Protein AF-A0A314UFF6-F1 (afdb_monomer)

Organism: NCBI:txid2094558

Radius of gyration: 11.23 Å; Cα contacts (8 Å, |Δi|>4): 70; chains: 1; bounding box: 18×32×28 Å

Solvent-accessible surface area (backbone atoms only — not comparable to full-atom values): 3674 Å² total; per-residue (Å²): 139,51,70,67,56,46,53,52,48,45,53,54,44,50,55,46,40,73,76,55,76,46,56,68,55,29,39,53,40,17,53,44,26,47,73,76,65,39,38,70,60,15,44,52,26,23,50,56,22,36,72,75,40,78,79,44,60,71,40,51,54,48,38,53,65,60,71,111

Structure (mmCIF, N/CA/C/O backbone):
data_AF-A0A314UFF6-F1
#
_entry.id   AF-A0A314UFF6-F1
#
loop_
_atom_site.group_PDB
_atom_site.id
_atom_site.type_symbol
_atom_site.label_atom_id
_atom_site.label_alt_id
_atom_site.label_comp_id
_atom_site.label_asym_id
_atom_site.label_entity_id
_atom_site.label_seq_id
_atom_site.pdbx_PDB_ins_code
_atom_site.Cartn_x
_atom_site.Cartn_y
_atom_site.Cartn_z
_atom_site.occupancy
_atom_site.B_iso_or_equiv
_atom_site.auth_seq_id
_atom_site.auth_comp_id
_atom_site.auth_asym_id
_atom_site.auth_atom_id
_atom_site.pdbx_PDB_model_num
ATOM 1 N N . MET A 1 1 ? -2.915 19.875 11.107 1.00 59.41 1 MET A N 1
ATOM 2 C CA . MET A 1 1 ? -3.290 20.584 9.856 1.00 59.41 1 MET A CA 1
ATOM 3 C C . MET A 1 1 ? -2.708 19.789 8.685 1.00 59.41 1 MET A C 1
ATOM 5 O O . MET A 1 1 ? -2.163 20.361 7.749 1.00 59.41 1 MET A O 1
ATOM 9 N N . ASP A 1 2 ? -2.787 18.458 8.775 1.00 66.12 2 ASP A N 1
ATOM 10 C CA . ASP A 1 2 ? -1.925 17.535 8.025 1.00 66.12 2 ASP A CA 1
ATOM 11 C C . ASP A 1 2 ? -2.749 16.579 7.155 1.00 66.12 2 ASP A C 1
ATOM 13 O O . ASP A 1 2 ? -2.317 16.250 6.058 1.00 66.12 2 ASP A O 1
ATOM 17 N N . GLU A 1 3 ? -3.998 16.296 7.543 1.00 72.38 3 GLU A N 1
ATOM 18 C CA . GLU A 1 3 ? -4.967 15.503 6.767 1.00 72.38 3 GLU A CA 1
ATOM 19 C C . GLU A 1 3 ? -5.184 16.047 5.343 1.00 72.38 3 GLU A C 1
ATOM 21 O O . GLU A 1 3 ? -5.350 15.289 4.387 1.00 72.38 3 GLU A O 1
ATOM 26 N N . GLN A 1 4 ? -5.138 17.376 5.173 1.00 80.62 4 GLN A N 1
ATOM 27 C CA . GLN A 1 4 ? -5.264 17.997 3.854 1.00 80.62 4 GLN A CA 1
ATOM 28 C C . GLN A 1 4 ? -4.063 17.670 2.953 1.00 80.62 4 GLN A C 1
ATOM 30 O O . GLN A 1 4 ? -4.246 17.401 1.771 1.00 80.62 4 GLN A O 1
ATOM 35 N N . LYS A 1 5 ? -2.846 17.635 3.510 1.00 85.00 5 LYS A N 1
ATOM 36 C CA . LYS A 1 5 ? -1.635 17.299 2.746 1.00 85.00 5 LYS A CA 1
ATOM 37 C C . LYS A 1 5 ? -1.586 15.819 2.394 1.00 85.00 5 LYS A C 1
ATOM 39 O O . LYS A 1 5 ? -1.118 15.468 1.317 1.00 85.00 5 LYS A O 1
ATOM 44 N N . GLU A 1 6 ? -2.060 14.958 3.290 1.00 86.75 6 GLU A N 1
ATOM 45 C CA . GLU A 1 6 ? -2.158 13.520 3.024 1.00 86.75 6 GLU A CA 1
ATOM 46 C C . GLU A 1 6 ? -3.177 13.233 1.919 1.00 86.75 6 GLU A C 1
ATOM 48 O O . GLU A 1 6 ? -2.893 12.454 1.012 1.00 86.75 6 GLU A O 1
ATOM 53 N N . SER A 1 7 ? -4.310 13.941 1.918 1.00 88.75 7 SER A N 1
ATOM 54 C CA . SER A 1 7 ? -5.306 13.845 0.844 1.00 88.75 7 SER A CA 1
ATOM 55 C C . SER A 1 7 ? -4.739 14.292 -0.512 1.00 88.75 7 SER A C 1
ATOM 57 O O . SER A 1 7 ? -4.878 13.582 -1.506 1.00 88.75 7 SER A O 1
ATOM 59 N N . GLU A 1 8 ? -4.032 15.427 -0.557 1.00 92.38 8 GLU A N 1
ATOM 60 C CA . GLU A 1 8 ? -3.347 15.899 -1.773 1.00 92.38 8 GLU A CA 1
ATOM 61 C C . GLU A 1 8 ? -2.279 14.899 -2.252 1.00 92.38 8 GLU A C 1
ATOM 63 O O . GLU A 1 8 ? -2.168 14.628 -3.451 1.00 92.38 8 GLU A O 1
ATOM 68 N N . ALA A 1 9 ? -1.522 14.295 -1.329 1.00 93.44 9 ALA A N 1
ATOM 69 C CA . ALA A 1 9 ? -0.535 13.271 -1.659 1.00 93.44 9 ALA A CA 1
ATOM 70 C C . ALA A 1 9 ? -1.190 12.033 -2.290 1.00 93.44 9 ALA A C 1
ATOM 72 O O . ALA A 1 9 ? -0.711 11.541 -3.314 1.00 93.44 9 ALA A O 1
ATOM 73 N N . VAL A 1 10 ? -2.311 11.558 -1.740 1.00 95.25 10 VAL A N 1
ATOM 74 C CA . VAL A 1 10 ? -3.082 10.442 -2.310 1.00 95.25 10 VAL A CA 1
ATOM 75 C C . VAL A 1 10 ? -3.558 10.760 -3.730 1.00 95.25 10 VAL A C 1
ATOM 77 O O . VAL A 1 10 ? -3.475 9.897 -4.611 1.00 95.25 10 VAL A O 1
ATOM 80 N N . GLU A 1 11 ? -4.007 11.987 -4.001 1.00 95.12 11 GLU A N 1
ATOM 81 C CA . GLU A 1 11 ? -4.425 12.400 -5.347 1.00 95.12 11 GLU A CA 1
ATOM 82 C C . GLU A 1 11 ? -3.265 12.424 -6.355 1.00 95.12 11 GLU A C 1
ATOM 84 O O . GLU A 1 11 ? -3.419 11.960 -7.493 1.00 95.12 11 GLU A O 1
ATOM 89 N N . GLU A 1 12 ? -2.099 12.942 -5.963 1.00 96.44 12 GLU A N 1
ATOM 90 C CA . GLU A 1 12 ? -0.894 12.928 -6.805 1.00 96.44 12 GLU A CA 1
ATOM 91 C C . GLU A 1 12 ? -0.433 11.491 -7.093 1.00 96.44 12 GLU A C 1
ATOM 93 O O . GLU A 1 12 ? -0.170 11.132 -8.245 1.00 96.44 12 GLU A O 1
ATOM 98 N N . LEU A 1 13 ? -0.419 10.627 -6.072 1.00 96.75 13 LEU A N 1
ATOM 99 C CA . LEU A 1 13 ? -0.072 9.209 -6.220 1.00 96.75 13 LEU A CA 1
ATOM 100 C C . LEU A 1 13 ? -1.077 8.476 -7.114 1.00 96.75 13 LEU A C 1
ATOM 102 O O . LEU A 1 13 ? -0.688 7.656 -7.945 1.00 96.75 13 LEU A O 1
ATOM 106 N N . THR A 1 14 ? -2.363 8.813 -7.017 1.00 96.44 14 THR A N 1
ATOM 107 C CA . THR A 1 14 ? -3.410 8.248 -7.879 1.00 96.44 14 THR A CA 1
ATOM 108 C C . THR A 1 14 ? -3.189 8.594 -9.345 1.00 96.44 14 THR A C 1
ATOM 110 O O . THR A 1 14 ? -3.295 7.718 -10.208 1.00 96.44 14 THR A O 1
ATOM 113 N N . ARG A 1 15 ? -2.812 9.842 -9.643 1.00 96.81 15 ARG A N 1
ATOM 114 C CA . ARG A 1 15 ? -2.426 10.245 -11.002 1.00 96.81 15 ARG A CA 1
ATOM 115 C C . ARG A 1 15 ? -1.168 9.523 -11.477 1.00 96.81 15 ARG A C 1
ATOM 117 O O . ARG A 1 15 ? -1.123 9.092 -12.629 1.00 96.81 15 ARG A O 1
ATOM 124 N N . ALA A 1 16 ? -0.176 9.350 -10.606 1.00 96.00 16 ALA A N 1
ATOM 125 C CA . ALA A 1 16 ? 1.050 8.634 -10.943 1.00 96.00 16 ALA A CA 1
ATOM 126 C C . ALA A 1 16 ? 0.780 7.156 -11.287 1.00 96.00 16 ALA A C 1
ATOM 128 O O . ALA A 1 16 ? 1.241 6.680 -12.325 1.00 96.00 16 ALA A O 1
ATOM 129 N N . ILE A 1 17 ? -0.040 6.463 -10.489 1.00 95.69 17 ILE A N 1
ATOM 130 C CA . ILE A 1 17 ? -0.444 5.065 -10.728 1.00 95.69 17 ILE A CA 1
ATOM 131 C C . ILE A 1 17 ? -1.228 4.930 -12.036 1.00 95.69 17 ILE A C 1
ATOM 133 O O . ILE A 1 17 ? -1.012 3.973 -12.779 1.00 95.69 17 ILE A O 1
ATOM 137 N N . ALA A 1 18 ? -2.100 5.894 -12.350 1.00 95.31 18 ALA A N 1
ATOM 138 C CA . ALA A 1 18 ? -2.848 5.903 -13.607 1.00 95.31 18 ALA A CA 1
ATOM 139 C C . ALA A 1 18 ? -1.936 6.027 -14.842 1.00 95.31 18 ALA A C 1
ATOM 141 O O . ALA A 1 18 ? -2.268 5.501 -15.904 1.00 95.31 18 ALA A O 1
ATOM 142 N N . PHE A 1 19 ? -0.789 6.702 -14.713 1.00 95.25 19 PHE A N 1
ATOM 143 C CA . PHE A 1 19 ? 0.214 6.777 -15.774 1.00 95.25 19 PHE A CA 1
ATOM 144 C C . PHE A 1 19 ? 1.065 5.505 -15.853 1.00 95.25 19 PHE A C 1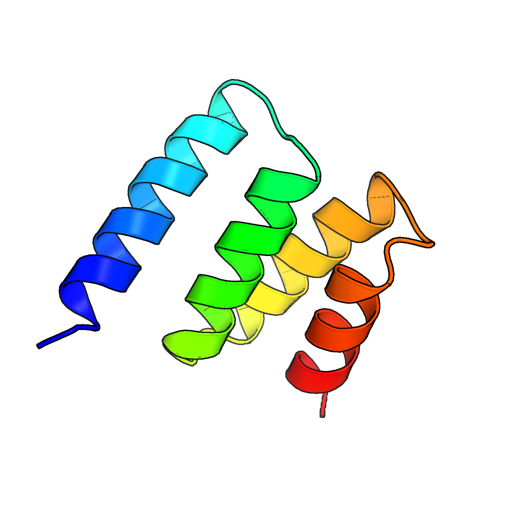
ATOM 146 O O . PHE A 1 19 ? 1.235 4.931 -16.930 1.00 95.25 19 PHE A O 1
ATOM 153 N N . LYS A 1 20 ? 1.605 5.060 -14.714 1.00 93.12 20 LYS A N 1
ATOM 154 C CA . LYS A 1 20 ? 2.354 3.811 -14.600 1.00 93.12 20 LYS A CA 1
ATOM 155 C C . LYS A 1 20 ? 2.215 3.253 -13.179 1.00 93.12 20 LYS A C 1
ATOM 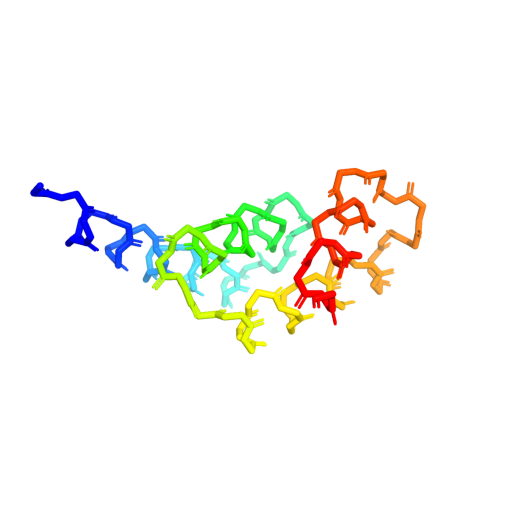157 O O . LYS A 1 20 ? 2.757 3.856 -12.253 1.00 93.12 20 LYS A O 1
ATOM 162 N N . PRO A 1 21 ? 1.572 2.088 -12.999 1.00 92.06 21 PRO A N 1
ATOM 163 C CA . PRO A 1 21 ? 1.574 1.421 -11.709 1.00 92.06 21 PRO A CA 1
ATOM 164 C C . PRO A 1 21 ? 2.995 0.964 -11.371 1.00 92.06 21 PRO A C 1
ATOM 166 O O . PRO A 1 21 ? 3.703 0.401 -12.211 1.00 92.06 21 PRO A O 1
ATOM 169 N N . ASP A 1 22 ? 3.398 1.220 -10.134 1.00 96.00 22 ASP A N 1
ATOM 170 C CA . ASP A 1 22 ? 4.699 0.852 -9.594 1.00 96.00 22 ASP A CA 1
ATOM 171 C C . ASP A 1 22 ? 4.537 0.392 -8.144 1.00 96.00 22 ASP A C 1
ATOM 173 O O . ASP A 1 22 ? 3.719 0.945 -7.401 1.00 96.00 22 ASP A O 1
ATOM 177 N N . LEU A 1 23 ? 5.325 -0.612 -7.755 1.00 96.81 23 LEU A N 1
ATOM 178 C CA . LEU A 1 23 ? 5.299 -1.211 -6.423 1.00 96.81 23 LEU A CA 1
ATOM 179 C C . LEU A 1 23 ? 5.486 -0.156 -5.324 1.00 96.81 23 LEU A C 1
ATOM 181 O O . LEU A 1 23 ? 4.736 -0.147 -4.349 1.00 96.81 23 LEU A O 1
ATOM 185 N N . GLN A 1 24 ? 6.450 0.755 -5.492 1.00 96.38 24 GLN A N 1
ATOM 186 C CA . GLN A 1 24 ? 6.754 1.772 -4.484 1.00 96.38 24 GLN A CA 1
ATOM 187 C C . GLN A 1 24 ? 5.636 2.800 -4.369 1.00 96.38 24 GLN A C 1
ATOM 189 O O . GLN A 1 24 ? 5.324 3.233 -3.263 1.00 96.38 24 GLN A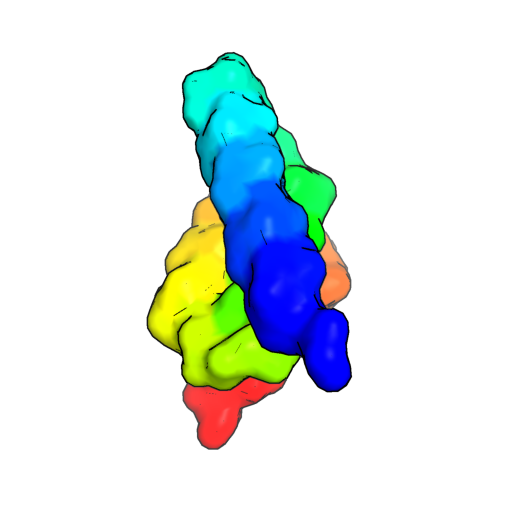 O 1
ATOM 194 N N . ILE A 1 25 ? 5.008 3.171 -5.487 1.00 96.88 25 ILE A N 1
ATOM 195 C CA . ILE A 1 25 ? 3.917 4.153 -5.490 1.00 96.88 25 ILE A CA 1
ATOM 196 C C . ILE A 1 25 ? 2.662 3.558 -4.843 1.00 96.88 25 ILE A C 1
ATOM 198 O O . ILE A 1 25 ? 2.022 4.232 -4.038 1.00 96.88 25 ILE A O 1
ATOM 202 N N . LEU A 1 26 ? 2.340 2.294 -5.137 1.00 97.94 26 LEU A N 1
ATOM 203 C CA . LEU A 1 26 ? 1.239 1.575 -4.490 1.00 97.94 26 LEU A CA 1
ATOM 204 C C . LEU A 1 26 ? 1.477 1.431 -2.983 1.00 97.94 26 LEU A C 1
ATOM 206 O O . LEU A 1 26 ? 0.610 1.788 -2.193 1.00 97.94 26 LEU A O 1
ATOM 210 N N . HIS A 1 27 ? 2.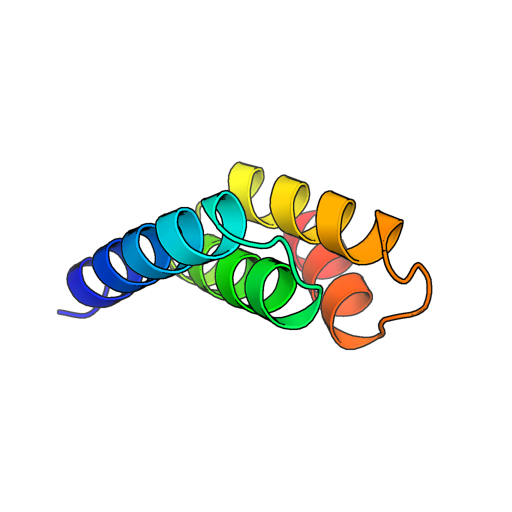669 0.990 -2.573 1.00 97.94 27 HIS A N 1
ATOM 211 C CA . HIS A 1 27 ? 3.028 0.903 -1.156 1.00 97.94 27 HIS A CA 1
ATOM 212 C C . HIS A 1 27 ? 2.937 2.264 -0.445 1.00 97.94 27 HIS A C 1
ATOM 214 O O . HIS A 1 27 ? 2.366 2.360 0.640 1.00 97.94 27 HIS A O 1
ATOM 220 N N . LEU A 1 28 ? 3.458 3.327 -1.064 1.00 97.31 28 LEU A N 1
ATOM 221 C CA . LEU A 1 28 ? 3.423 4.670 -0.492 1.00 97.31 28 LEU A CA 1
ATOM 222 C C . LEU A 1 28 ? 1.988 5.187 -0.346 1.00 97.31 28 LEU A C 1
ATOM 224 O O . LEU A 1 28 ? 1.648 5.758 0.689 1.00 97.31 28 LEU A O 1
ATOM 228 N N . ARG A 1 29 ? 1.133 4.967 -1.351 1.00 97.81 29 ARG A N 1
ATOM 229 C CA . ARG A 1 29 ? -0.276 5.369 -1.278 1.00 97.81 29 ARG A CA 1
ATOM 230 C C . ARG A 1 29 ? -1.021 4.582 -0.198 1.00 97.81 29 ARG A C 1
ATOM 232 O O . ARG A 1 29 ? -1.762 5.195 0.566 1.00 97.81 29 ARG A O 1
ATOM 239 N N . ALA A 1 30 ? -0.729 3.289 -0.038 1.00 97.88 30 ALA A N 1
ATOM 240 C CA . ALA A 1 30 ? -1.267 2.479 1.055 1.00 97.88 30 ALA A CA 1
ATOM 241 C C . ALA A 1 30 ? -0.924 3.057 2.441 1.00 97.88 30 ALA A C 1
ATOM 243 O O . ALA A 1 30 ? -1.792 3.124 3.307 1.00 97.88 30 ALA A O 1
ATOM 244 N N . ALA A 1 31 ? 0.314 3.526 2.638 1.00 96.38 31 ALA A N 1
ATOM 245 C CA . ALA A 1 31 ? 0.745 4.156 3.890 1.00 96.38 31 ALA A CA 1
ATOM 246 C C . ALA A 1 31 ? 0.015 5.471 4.185 1.00 96.38 31 ALA A C 1
ATOM 248 O O . ALA A 1 31 ? -0.357 5.719 5.330 1.00 96.38 31 ALA A O 1
ATOM 249 N N . PHE A 1 32 ? -0.256 6.287 3.164 1.00 96.06 32 PHE A N 1
ATOM 250 C CA . PHE A 1 32 ? -1.079 7.483 3.349 1.00 96.06 32 PHE A CA 1
ATOM 251 C C . PHE A 1 32 ? -2.527 7.138 3.693 1.00 96.06 32 PHE A C 1
ATOM 253 O O . PHE A 1 32 ? -3.080 7.740 4.609 1.00 96.06 32 PHE A O 1
ATOM 260 N N . HIS A 1 33 ? -3.121 6.151 3.015 1.00 96.31 33 HIS A N 1
ATOM 261 C CA . HIS A 1 33 ? -4.466 5.675 3.341 1.00 96.31 33 HIS A CA 1
ATOM 262 C C . HIS A 1 33 ? -4.555 5.122 4.772 1.00 96.31 33 HIS A C 1
ATOM 264 O O . HIS A 1 33 ? -5.525 5.411 5.469 1.00 96.31 33 HIS A O 1
ATOM 270 N N . GLU A 1 34 ? -3.537 4.396 5.247 1.00 94.88 34 GLU A N 1
ATOM 271 C CA . GLU A 1 34 ? -3.463 3.951 6.646 1.00 94.88 34 GLU A CA 1
ATOM 272 C C . GLU A 1 34 ? -3.433 5.146 7.615 1.00 94.88 34 GLU A C 1
ATOM 274 O O . GLU A 1 34 ? -4.197 5.169 8.580 1.00 94.88 34 GLU A O 1
ATOM 279 N N . SER A 1 35 ? -2.601 6.155 7.334 1.00 92.31 35 SER A N 1
ATOM 280 C CA . SER A 1 35 ? -2.433 7.346 8.183 1.00 92.31 35 SER A CA 1
ATOM 281 C C . SER A 1 35 ? -3.730 8.147 8.353 1.00 92.31 35 SER A C 1
ATOM 283 O O . SER A 1 35 ? -4.071 8.551 9.466 1.00 92.31 35 SER A O 1
ATOM 285 N N . ILE A 1 36 ? -4.508 8.301 7.274 1.00 91.94 36 ILE A N 1
ATOM 286 C CA . ILE A 1 36 ? -5.811 8.994 7.299 1.00 91.94 36 ILE A CA 1
ATOM 287 C C . ILE A 1 36 ? -6.967 8.107 7.799 1.00 91.94 36 ILE A C 1
ATOM 289 O O . ILE A 1 36 ? -8.113 8.556 7.843 1.00 91.94 36 ILE A O 1
ATOM 293 N N . GLY A 1 37 ? -6.700 6.845 8.155 1.00 92.31 37 GLY A N 1
ATOM 294 C CA . GLY A 1 37 ? -7.702 5.889 8.637 1.00 92.31 37 GLY A CA 1
ATOM 295 C C . GLY A 1 37 ? -8.566 5.242 7.547 1.00 92.31 37 GLY A C 1
ATOM 296 O O . GLY A 1 37 ? -9.529 4.539 7.863 1.00 92.31 37 GLY A O 1
ATOM 297 N N . ASP A 1 38 ? -8.229 5.423 6.269 1.00 95.31 38 ASP A N 1
ATOM 298 C CA . ASP A 1 38 ? -8.873 4.743 5.141 1.00 95.31 38 ASP A CA 1
ATOM 299 C C . ASP A 1 38 ? -8.269 3.347 4.920 1.00 95.31 38 ASP A C 1
ATOM 301 O O . ASP A 1 38 ? -7.593 3.041 3.934 1.00 95.31 38 ASP A O 1
ATOM 305 N N . VAL A 1 39 ? -8.541 2.466 5.879 1.00 96.38 39 VAL A N 1
ATOM 306 C CA . VAL A 1 39 ? -8.029 1.090 5.909 1.00 96.38 39 VAL A CA 1
ATOM 307 C C . VAL A 1 39 ? -8.437 0.290 4.665 1.00 96.38 39 VAL A C 1
ATOM 309 O O . VAL A 1 39 ? -7.679 -0.552 4.183 1.00 96.38 39 VAL A O 1
ATOM 312 N N . SER A 1 40 ? -9.620 0.560 4.106 1.00 97.19 40 SER A N 1
ATOM 313 C CA . SER A 1 40 ? -10.122 -0.170 2.935 1.00 97.19 40 SER A CA 1
ATOM 314 C C . SER A 1 40 ? -9.251 0.081 1.707 1.00 97.19 40 SER A C 1
ATOM 316 O O . SER A 1 40 ? -8.835 -0.873 1.045 1.00 97.19 40 SER A O 1
ATOM 318 N N . SER A 1 41 ? -8.931 1.344 1.433 1.00 97.19 41 SER A N 1
ATOM 319 C CA . SER A 1 41 ? -8.054 1.712 0.321 1.00 97.19 41 SER A CA 1
ATOM 320 C C . SER A 1 41 ? -6.607 1.273 0.565 1.00 97.19 41 SER A C 1
ATOM 322 O O . SER A 1 41 ? -5.958 0.778 -0.358 1.00 97.19 41 SER A O 1
ATOM 324 N N . ALA A 1 42 ? -6.121 1.345 1.812 1.00 97.94 42 ALA A N 1
ATOM 325 C CA . ALA A 1 42 ? -4.793 0.841 2.170 1.00 97.94 42 ALA A CA 1
ATOM 326 C C . ALA A 1 42 ? -4.638 -0.654 1.841 1.00 97.94 42 ALA A C 1
ATOM 328 O O . ALA A 1 42 ? -3.665 -1.064 1.207 1.00 97.94 42 ALA A O 1
ATOM 329 N N . LEU A 1 43 ? -5.634 -1.474 2.198 1.00 98.19 43 LEU A N 1
ATOM 330 C CA . LEU A 1 43 ? -5.637 -2.904 1.884 1.00 98.19 43 LEU A CA 1
ATOM 331 C C . LE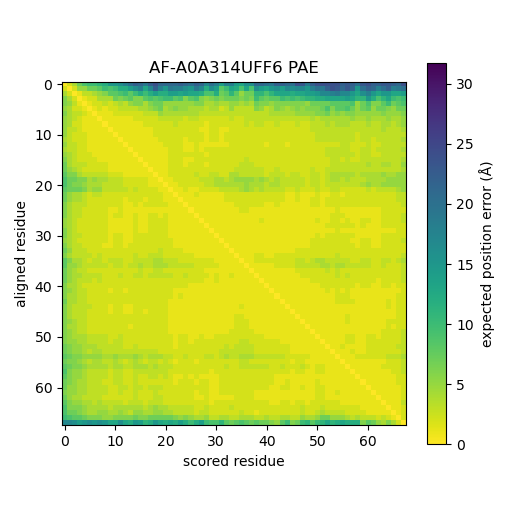U A 1 43 ? -5.670 -3.175 0.375 1.00 98.19 43 LEU A C 1
ATOM 333 O O . LEU A 1 43 ? -5.018 -4.117 -0.078 1.00 98.19 43 LEU A O 1
ATOM 337 N N . GLN A 1 44 ? -6.404 -2.376 -0.404 1.00 97.94 44 GLN A N 1
ATOM 338 C CA . GLN A 1 44 ? -6.449 -2.514 -1.865 1.00 97.94 44 GLN A CA 1
ATOM 339 C C . GLN A 1 44 ? -5.086 -2.231 -2.503 1.00 97.94 44 GLN A C 1
ATOM 341 O O . GLN A 1 44 ? -4.619 -3.018 -3.330 1.00 97.94 44 GLN A O 1
ATOM 346 N N . ASP A 1 45 ? -4.425 -1.154 -2.085 1.00 98.31 45 ASP A N 1
ATOM 347 C CA . ASP A 1 45 ? -3.096 -0.801 -2.580 1.00 98.31 45 ASP A CA 1
ATOM 348 C C . ASP A 1 45 ? -2.038 -1.822 -2.163 1.00 98.31 45 ASP A C 1
ATOM 350 O O . ASP A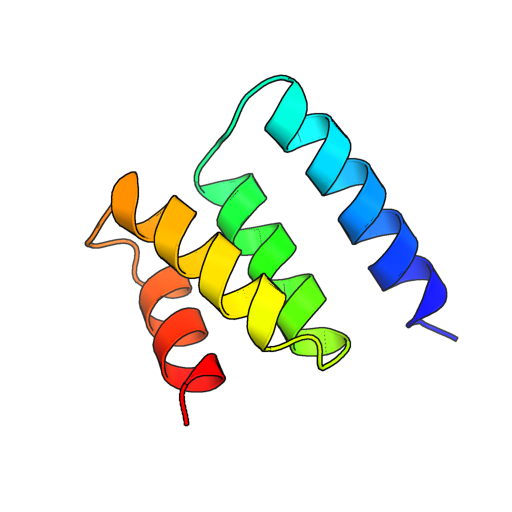 1 45 ? -1.213 -2.229 -2.985 1.00 98.31 45 ASP A O 1
ATOM 354 N N . CYS A 1 46 ? -2.108 -2.320 -0.926 1.00 98.25 46 CYS A N 1
ATOM 355 C CA . CYS A 1 46 ? -1.266 -3.419 -0.472 1.00 98.25 46 CYS A CA 1
ATOM 356 C C . CYS A 1 46 ? -1.447 -4.677 -1.320 1.00 98.25 46 CYS A C 1
ATOM 358 O O . CYS A 1 46 ? -0.461 -5.285 -1.723 1.00 98.25 46 CYS A O 1
ATOM 360 N N . GLN A 1 47 ? -2.685 -5.073 -1.616 1.00 98.19 47 GLN A N 1
ATOM 361 C CA . GLN A 1 47 ? -2.944 -6.234 -2.470 1.00 98.19 47 GLN A CA 1
ATOM 362 C C . GLN A 1 47 ? -2.367 -6.031 -3.871 1.00 98.19 47 GLN A C 1
ATOM 364 O O . GLN A 1 47 ? -1.713 -6.931 -4.393 1.00 98.19 47 GLN A O 1
ATOM 369 N N . ALA A 1 48 ? -2.554 -4.848 -4.458 1.00 97.94 48 ALA A N 1
ATOM 370 C CA . ALA A 1 48 ? -1.999 -4.524 -5.767 1.00 97.94 48 ALA A CA 1
ATOM 371 C C . ALA A 1 48 ? -0.462 -4.582 -5.767 1.00 97.94 48 ALA A C 1
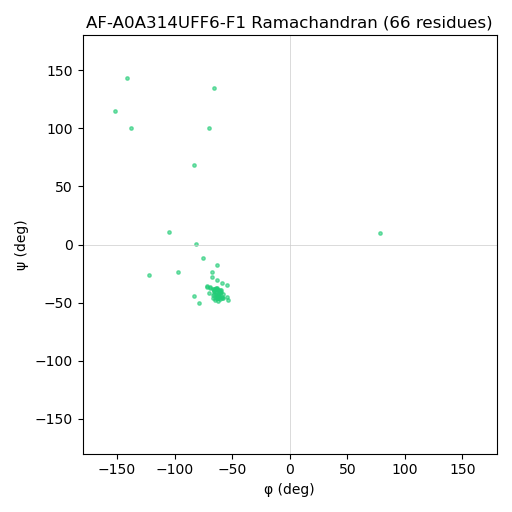ATOM 373 O O . ALA A 1 48 ? 0.125 -5.179 -6.669 1.00 97.94 48 ALA A O 1
ATOM 374 N N . ALA A 1 49 ? 0.188 -4.031 -4.740 1.00 98.06 49 ALA A N 1
ATOM 375 C CA . ALA A 1 49 ? 1.636 -4.100 -4.568 1.00 98.06 49 ALA A CA 1
ATOM 376 C C . ALA A 1 49 ? 2.127 -5.551 -4.382 1.00 98.06 49 ALA A C 1
ATOM 378 O O . ALA A 1 49 ? 3.046 -5.979 -5.077 1.00 98.06 49 ALA A O 1
ATOM 379 N N . LEU A 1 50 ? 1.467 -6.351 -3.539 1.00 97.75 50 LEU A N 1
ATOM 380 C CA . LEU A 1 50 ? 1.813 -7.765 -3.325 1.00 97.75 50 LEU A CA 1
ATOM 381 C C . LEU A 1 50 ? 1.541 -8.647 -4.551 1.00 97.75 50 LEU A C 1
ATOM 383 O O . LEU A 1 50 ? 2.178 -9.684 -4.717 1.00 97.75 50 LEU A O 1
ATOM 387 N N . CYS A 1 51 ? 0.634 -8.251 -5.447 1.00 97.62 51 CYS A N 1
ATOM 388 C CA . CYS A 1 51 ? 0.502 -8.898 -6.752 1.00 97.62 51 CYS A CA 1
ATOM 389 C C . CYS A 1 51 ? 1.720 -8.650 -7.659 1.00 97.62 51 CYS A C 1
ATOM 391 O O . CYS A 1 51 ? 1.992 -9.482 -8.524 1.00 97.62 51 CYS A O 1
ATOM 393 N N . MET A 1 52 ? 2.437 -7.532 -7.489 1.00 96.94 52 MET A N 1
ATOM 394 C CA . MET A 1 52 ? 3.669 -7.234 -8.234 1.00 96.94 52 MET A CA 1
ATOM 395 C C . MET A 1 52 ? 4.886 -7.915 -7.602 1.00 96.94 52 MET A C 1
ATOM 397 O O . MET A 1 52 ? 5.688 -8.512 -8.318 1.00 96.94 52 MET A O 1
ATOM 401 N N . ASP A 1 53 ? 5.003 -7.847 -6.275 1.00 97.69 53 ASP A N 1
ATOM 402 C CA . ASP A 1 53 ? 6.021 -8.556 -5.500 1.00 97.69 53 ASP A CA 1
ATOM 403 C C . ASP A 1 53 ? 5.414 -9.151 -4.216 1.00 97.69 53 ASP A C 1
ATOM 405 O O . ASP A 1 53 ? 5.262 -8.449 -3.211 1.00 97.69 53 ASP A O 1
ATOM 409 N N . PRO A 1 54 ? 5.105 -10.460 -4.214 1.00 97.75 54 PRO A N 1
ATOM 410 C CA . PRO A 1 54 ? 4.530 -11.139 -3.054 1.00 97.75 54 PRO A CA 1
ATOM 411 C C . PRO A 1 54 ? 5.433 -11.156 -1.817 1.00 97.75 54 PRO A C 1
ATOM 413 O O . PRO A 1 54 ? 4.946 -11.432 -0.723 1.00 97.75 54 PRO A O 1
ATOM 416 N N . ASN A 1 55 ? 6.736 -10.905 -1.982 1.00 96.88 55 ASN A N 1
ATOM 417 C CA . ASN A 1 55 ? 7.726 -10.956 -0.910 1.00 96.88 55 ASN A CA 1
ATOM 418 C C . ASN A 1 55 ? 8.167 -9.558 -0.451 1.00 96.88 55 ASN A C 1
ATOM 420 O O . ASN A 1 55 ? 9.141 -9.450 0.296 1.00 96.88 55 ASN A O 1
ATOM 424 N N . HIS A 1 56 ? 7.482 -8.493 -0.880 1.00 97.69 56 HIS A N 1
ATOM 425 C CA . HIS A 1 56 ? 7.814 -7.137 -0.461 1.00 97.69 56 HIS A CA 1
ATOM 426 C C . HIS A 1 56 ? 7.467 -6.926 1.020 1.00 97.69 56 HIS A C 1
ATOM 428 O O . HIS A 1 56 ? 6.305 -6.718 1.381 1.00 97.69 56 HIS A O 1
ATOM 434 N N . THR A 1 57 ? 8.488 -6.995 1.878 1.00 97.38 57 THR A N 1
ATOM 435 C CA . THR A 1 57 ? 8.355 -6.995 3.343 1.00 97.38 57 THR A CA 1
ATOM 436 C C . THR A 1 57 ? 7.551 -5.808 3.865 1.00 97.38 57 THR A C 1
ATOM 438 O O . THR A 1 57 ? 6.600 -6.013 4.612 1.00 97.38 57 THR A O 1
ATOM 441 N N . ASP A 1 58 ? 7.852 -4.587 3.413 1.00 96.62 58 ASP A N 1
ATOM 442 C CA . ASP A 1 58 ? 7.184 -3.381 3.922 1.00 96.62 58 ASP A CA 1
ATOM 443 C C . ASP A 1 58 ? 5.676 -3.394 3.615 1.00 96.62 58 ASP A C 1
ATOM 445 O O . ASP A 1 58 ? 4.844 -3.038 4.452 1.00 96.62 58 ASP A O 1
ATOM 449 N N . THR A 1 59 ? 5.297 -3.883 2.429 1.00 97.62 59 THR A N 1
ATOM 450 C CA . THR A 1 59 ? 3.883 -4.003 2.050 1.00 97.62 59 THR A CA 1
ATOM 451 C C . THR A 1 59 ? 3.186 -5.123 2.812 1.00 97.62 59 THR A C 1
ATOM 453 O O . THR A 1 59 ? 2.020 -4.955 3.167 1.00 97.62 59 THR A O 1
ATOM 456 N N . LEU A 1 60 ? 3.863 -6.246 3.076 1.00 97.94 60 LEU A N 1
ATOM 457 C CA . LEU A 1 60 ? 3.319 -7.322 3.911 1.00 97.94 60 LEU A CA 1
ATOM 458 C C . LEU A 1 60 ? 3.051 -6.831 5.334 1.00 97.94 60 LEU A C 1
ATOM 460 O O . LEU A 1 60 ? 1.975 -7.090 5.876 1.00 97.94 60 LEU A O 1
ATOM 464 N N . ASP A 1 61 ? 3.995 -6.100 5.919 1.00 97.62 61 ASP A N 1
ATOM 465 C CA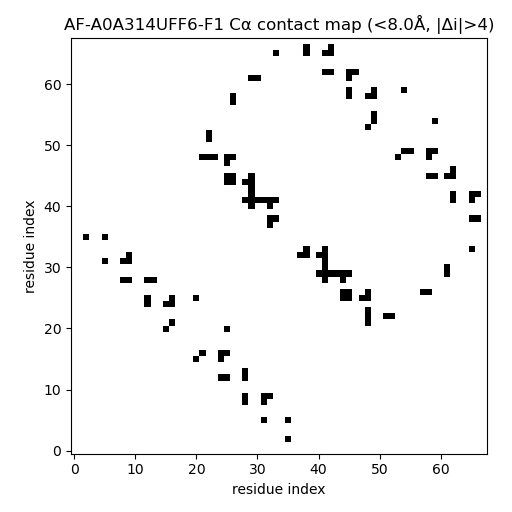 . ASP A 1 61 ? 3.855 -5.539 7.260 1.00 97.62 61 ASP A CA 1
ATOM 466 C C . ASP A 1 61 ? 2.688 -4.552 7.316 1.00 97.62 61 ASP A C 1
ATOM 468 O O . ASP A 1 61 ? 1.841 -4.646 8.207 1.00 97.62 61 ASP A O 1
ATOM 472 N N . LEU A 1 62 ? 2.574 -3.653 6.333 1.00 97.38 62 LEU A N 1
ATOM 473 C CA . LEU A 1 62 ? 1.444 -2.728 6.237 1.00 97.38 62 LEU A CA 1
ATOM 474 C C . LEU A 1 62 ? 0.113 -3.467 6.058 1.00 97.38 62 LEU A C 1
ATOM 476 O O . LEU A 1 62 ? -0.846 -3.179 6.768 1.00 97.38 62 LEU A O 1
ATOM 480 N N . TYR A 1 63 ? 0.063 -4.453 5.164 1.00 97.50 63 TYR A N 1
ATOM 481 C CA . TYR A 1 63 ? -1.139 -5.241 4.896 1.00 97.50 63 TYR A CA 1
ATOM 482 C C . TYR A 1 63 ? -1.633 -5.986 6.139 1.00 97.50 63 TYR A C 1
ATOM 484 O O . TYR A 1 63 ? -2.834 -6.026 6.401 1.00 97.50 63 TYR A O 1
ATOM 492 N N . ASN A 1 64 ? -0.713 -6.572 6.910 1.00 96.38 64 ASN A N 1
ATOM 493 C CA . ASN A 1 64 ? -1.056 -7.260 8.149 1.00 96.38 64 ASN A CA 1
ATOM 494 C C . ASN A 1 64 ? -1.573 -6.271 9.201 1.00 96.38 64 ASN A C 1
ATOM 496 O O . ASN A 1 64 ? -2.637 -6.518 9.760 1.00 96.38 64 ASN A O 1
ATOM 500 N N . ARG A 1 65 ? -0.894 -5.128 9.394 1.00 94.06 65 ARG A N 1
ATOM 501 C CA . ARG A 1 65 ? -1.340 -4.072 10.323 1.00 94.06 65 ARG A CA 1
ATOM 502 C C . ARG A 1 65 ? -2.714 -3.508 9.963 1.00 94.06 65 ARG A C 1
ATOM 504 O O . ARG A 1 65 ? -3.502 -3.246 10.855 1.00 94.06 65 ARG A O 1
ATOM 511 N N . ALA A 1 66 ? -3.004 -3.334 8.674 1.00 93.56 66 ALA A N 1
ATOM 512 C CA . ALA A 1 66 ? -4.284 -2.812 8.196 1.00 93.56 66 ALA A CA 1
ATOM 513 C C . ALA A 1 66 ? -5.434 -3.838 8.271 1.00 93.56 66 ALA A C 1
ATOM 515 O O . ALA A 1 66 ? -6.589 -3.483 8.053 1.00 93.56 66 ALA A O 1
ATOM 516 N 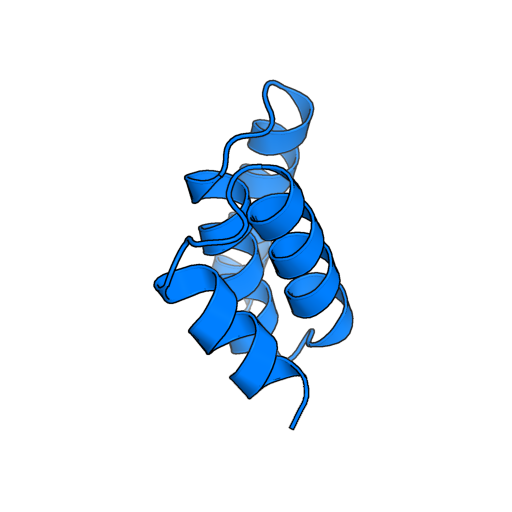N . ARG A 1 67 ? -5.144 -5.120 8.518 1.00 90.12 67 ARG A N 1
ATOM 517 C CA . ARG A 1 67 ? -6.160 -6.181 8.605 1.00 90.12 67 ARG A CA 1
ATOM 518 C C . ARG A 1 67 ? -6.586 -6.493 10.045 1.00 90.12 67 ARG A C 1
ATOM 520 O O . ARG A 1 67 ? -7.672 -7.049 10.213 1.00 90.12 67 ARG A O 1
ATOM 527 N N . ASP A 1 68 ? -5.730 -6.195 11.020 1.00 80.81 68 ASP A N 1
ATOM 528 C CA . ASP A 1 68 ? -5.979 -6.388 12.457 1.00 80.81 68 ASP A CA 1
ATOM 529 C C . ASP A 1 68 ? -6.842 -5.260 13.051 1.00 80.81 68 ASP A C 1
ATOM 531 O O . ASP A 1 68 ? -7.700 -5.578 13.911 1.00 80.81 68 ASP A O 1
#

pLDDT: mean 94.04, std 7.15, range [59.41, 98.31]

Secondary structure (DSSP, 8-state):
--HHHHHHHHHHHHHHHHH---HHHHHHHHHHHHHTT-HHHHHHHHHHHHHH-TT-HHHHHHHHHTT-

Mean predicted aligned error: 2.99 Å

Nearest PDB structures (foldseek):
  6v8e-assembly1_A  TM=9.728E-01  e=2.883E-02  synthetic construct
  6v8e-assembly2_F  TM=9.805E-01  e=2.883E-02  synthetic construct
  8umr-assembly1_A  TM=9.758E-01  e=5.180E-02  synthetic construct
  4u0s-assembly1_A  TM=8.933E-01  e=8.276E-02  Homo sapiens
  4u0u-assembly1_A  TM=9.290E-01  e=1.577E-01  Homo sapiens

InterPro domains:
  IPR011990 Tetratricopeptide-like helical domain superfamily [G3DSA:1.25.40.10] (1-67)
  IPR011990 Tetratricopeptide-like helical domain superfamily [SSF48452] (4-63)
  IPR044631 ETO1-like [PTHR44203] (1-67)

Foldseek 3Di:
DCLVVLVVLLVVLVVVVVVPNDLVSLQVSLVSCVVNVVLVSSLVSLVVSCVVPVPPVSSVVSNVVSVD

Sequence (68 aa):
MDEQKESEAVEELTRAIAFKPDLQILHLRAAFHESIGDVSSALQDCQAALCMDPNHTDTLDLYNRARD